Protein AF-A0AAN8A0P9-F1 (afdb_monomer_lite)

Sequence (157 aa):
MYFDRLSSLLLQPSAWLQGQAPLVSSASDPAARSNRFDWDDVTPSKHFVWQPCFGDFQCARLQVPMDWQGTSTEADKTVEIAVVKVEATVPVTDPKYGGAVVLNPGGPGGSGIGQVLRGGYHVRTILSAGPSDAEHEDAKYFDVIGFDPRGVNNSRP

Secondary structure (DSSP, 8-state):
-----------------------------GGGTTTS--TTSS-EESS---EEETTTEEEEEEEEES-SS--STTTT-EEEEEEEEEPPSS-TTSTTEEEEEEE---TTT--HHHHHHHHHHHHHHHHS--TTTTTSTT--EEEEEEEPPTTSTT-B-

Structure (mmCIF, N/CA/C/O backbone):
data_AF-A0AAN8A0P9-F1
#
_entry.id   AF-A0AAN8A0P9-F1
#
loop_
_atom_site.group_PDB
_atom_site.id
_atom_site.type_symbol
_atom_site.label_atom_id
_atom_site.label_alt_id
_atom_site.label_comp_id
_atom_site.label_asym_id
_atom_site.label_entity_id
_atom_site.label_seq_id
_atom_site.pdbx_PDB_ins_code
_atom_site.Cartn_x
_atom_site.Cartn_y
_atom_site.Cartn_z
_atom_site.occupancy
_atom_site.B_iso_or_equiv
_atom_site.auth_seq_id
_atom_site.auth_comp_id
_atom_site.auth_asym_id
_atom_site.auth_atom_id
_atom_site.pdbx_PDB_model_num
ATOM 1 N N . MET A 1 1 ? 23.590 29.503 -64.817 1.00 36.53 1 MET A N 1
ATOM 2 C CA . MET A 1 1 ? 23.404 30.950 -65.039 1.00 36.53 1 MET A CA 1
ATOM 3 C C . MET A 1 1 ? 21.930 31.206 -65.266 1.00 36.53 1 MET A C 1
ATOM 5 O O . MET A 1 1 ? 21.360 30.610 -66.163 1.00 36.53 1 MET A O 1
ATOM 9 N N . TYR A 1 2 ? 21.400 32.112 -64.454 1.00 36.44 2 TYR A N 1
ATOM 10 C CA . TYR A 1 2 ? 20.242 32.963 -64.694 1.00 36.44 2 TYR A CA 1
ATOM 11 C C . TYR A 1 2 ? 18.811 32.386 -64.638 1.00 36.44 2 TYR A C 1
ATOM 13 O O . TYR A 1 2 ? 18.370 31.720 -65.566 1.00 36.44 2 TYR A O 1
ATOM 21 N N . PHE A 1 3 ? 18.042 32.829 -63.630 1.00 40.88 3 PHE A N 1
ATOM 22 C CA . PHE A 1 3 ? 16.710 33.371 -63.904 1.00 40.88 3 PHE A CA 1
ATOM 23 C C . PHE A 1 3 ? 15.600 33.120 -62.877 1.00 40.88 3 PHE A C 1
ATOM 25 O O . PHE A 1 3 ? 14.590 32.542 -63.264 1.00 40.88 3 PHE A O 1
ATOM 32 N N . ASP A 1 4 ? 15.724 33.586 -61.633 1.00 44.22 4 ASP A N 1
ATOM 33 C CA . ASP A 1 4 ? 14.571 33.794 -60.742 1.00 44.22 4 ASP A CA 1
ATOM 34 C C . ASP A 1 4 ? 13.479 34.640 -61.414 1.00 44.22 4 ASP A C 1
ATOM 36 O O . ASP A 1 4 ? 13.780 35.715 -61.939 1.00 44.22 4 ASP A O 1
ATOM 40 N N . ARG A 1 5 ? 12.206 34.226 -61.302 1.00 46.62 5 ARG A N 1
ATOM 41 C CA . ARG A 1 5 ? 11.044 35.134 -61.346 1.00 46.62 5 ARG A CA 1
ATOM 42 C C . ARG A 1 5 ? 9.878 34.633 -60.484 1.00 46.62 5 ARG A C 1
ATOM 44 O O . ARG A 1 5 ? 9.088 33.794 -60.895 1.00 46.62 5 ARG A O 1
ATOM 51 N N . LEU A 1 6 ? 9.815 35.212 -59.285 1.00 51.09 6 LEU A N 1
ATOM 52 C CA . LEU A 1 6 ? 8.655 35.834 -58.627 1.00 51.09 6 LEU A CA 1
ATOM 53 C C . LEU A 1 6 ? 7.255 35.424 -59.121 1.00 51.09 6 LEU A C 1
ATOM 55 O O . LEU A 1 6 ? 6.844 35.812 -60.214 1.00 51.09 6 LEU A O 1
ATOM 59 N N . SER A 1 7 ? 6.477 34.807 -58.226 1.00 46.91 7 SER A N 1
ATOM 60 C CA . SER A 1 7 ? 5.020 34.708 -58.337 1.00 46.91 7 SER A CA 1
ATOM 61 C C . SER A 1 7 ? 4.353 35.149 -57.028 1.00 46.91 7 SER A C 1
ATOM 63 O O . SER A 1 7 ? 4.407 34.466 -56.013 1.00 46.91 7 SER A O 1
ATOM 65 N N . SER A 1 8 ? 3.787 36.352 -57.087 1.00 50.50 8 SER A N 1
ATOM 66 C CA . SER A 1 8 ? 2.416 36.708 -56.698 1.00 50.50 8 SER A CA 1
ATOM 67 C C . SER A 1 8 ? 1.825 36.199 -55.371 1.00 50.50 8 SER A C 1
ATOM 69 O O . SER A 1 8 ? 1.456 35.039 -55.225 1.00 50.50 8 SER A O 1
ATOM 71 N N . LEU A 1 9 ? 1.599 37.172 -54.479 1.00 52.75 9 LEU A N 1
ATOM 72 C CA . LEU A 1 9 ? 0.555 37.255 -53.448 1.00 52.75 9 LEU A CA 1
ATOM 73 C C . LEU A 1 9 ? -0.727 36.459 -53.743 1.00 52.75 9 LEU A C 1
ATOM 75 O O . LEU A 1 9 ? -1.334 36.709 -54.780 1.00 52.75 9 LEU A O 1
ATOM 79 N N . LEU A 1 10 ? -1.241 35.712 -52.756 1.00 54.00 10 LEU A N 1
ATOM 80 C CA . LEU A 1 10 ? -2.684 35.585 -52.503 1.00 54.00 10 LEU A CA 1
ATOM 81 C C . LEU A 1 10 ? -2.960 35.384 -51.002 1.00 54.00 10 LEU A C 1
ATOM 83 O O . LEU A 1 10 ? -2.501 34.425 -50.387 1.00 54.00 10 LEU A O 1
ATOM 87 N N . LEU A 1 11 ? -3.739 36.309 -50.431 1.00 53.38 11 LEU A N 1
ATOM 88 C CA . LEU A 1 11 ? -4.459 36.126 -49.174 1.00 53.38 11 LEU A CA 1
ATOM 89 C C . LEU A 1 11 ? -5.446 34.965 -49.319 1.00 53.38 11 LEU A C 1
ATOM 91 O O . LEU A 1 11 ? -6.194 34.937 -50.296 1.00 53.38 11 LEU A O 1
ATOM 95 N N . GLN A 1 12 ? -5.529 34.084 -48.321 1.00 55.78 12 GLN A N 1
ATOM 96 C CA . GLN A 1 12 ? -6.651 33.157 -48.178 1.00 55.78 12 GLN A CA 1
ATOM 97 C C . GLN A 1 12 ? -7.054 32.959 -46.707 1.00 55.78 12 GLN A C 1
ATOM 99 O O . GLN A 1 12 ? -6.247 33.196 -45.809 1.00 55.78 12 GLN A O 1
ATOM 104 N N . PRO A 1 13 ? -8.339 32.642 -46.461 1.00 44.25 13 PRO A N 1
ATOM 105 C CA . PRO A 1 13 ? -9.119 33.224 -45.377 1.00 44.25 13 PRO A CA 1
ATOM 106 C C . PRO A 1 13 ? -9.239 32.319 -44.149 1.00 44.25 13 PRO A C 1
ATOM 108 O O . PRO A 1 13 ? -9.204 31.093 -44.230 1.00 44.25 13 PRO A O 1
ATOM 111 N N . SER A 1 14 ? -9.486 32.960 -43.010 1.00 57.47 14 SER A N 1
ATOM 112 C CA . SER A 1 14 ? -9.888 32.356 -41.742 1.00 57.47 14 SER A CA 1
ATOM 113 C C . SER A 1 14 ? -11.297 31.760 -41.854 1.00 57.47 14 SER A C 1
ATOM 115 O O . SER A 1 14 ? -12.282 32.448 -41.596 1.00 57.47 14 SER A O 1
ATOM 117 N N . ALA A 1 15 ? -11.427 30.496 -42.256 1.00 57.59 15 ALA A N 1
ATOM 118 C CA . ALA A 1 15 ? -12.718 29.809 -42.231 1.00 57.59 15 ALA A CA 1
ATOM 119 C C . ALA A 1 15 ? -12.570 28.283 -42.182 1.00 57.59 15 ALA A C 1
ATOM 121 O O . ALA A 1 15 ? -12.698 27.626 -43.204 1.00 57.59 15 ALA A O 1
ATOM 122 N N . TRP A 1 16 ? -12.370 27.729 -40.982 1.00 47.38 16 TRP A N 1
ATOM 123 C CA . TRP A 1 16 ? -12.768 26.351 -40.655 1.00 47.38 16 TRP A CA 1
ATOM 124 C C . TRP A 1 16 ? -13.248 26.288 -39.195 1.00 47.38 16 TRP A C 1
ATOM 126 O O . TRP A 1 16 ? -12.647 25.652 -38.337 1.00 47.38 16 TRP A O 1
ATOM 136 N N . LEU A 1 17 ? -14.343 26.995 -38.904 1.00 53.34 17 LEU A N 1
ATOM 137 C CA . LEU A 1 17 ? -15.274 26.605 -37.843 1.00 53.34 17 LEU A CA 1
ATOM 138 C C . LEU A 1 17 ? -16.402 25.833 -38.532 1.00 53.34 17 LEU A C 1
ATOM 140 O O . LEU A 1 17 ? -17.307 26.463 -39.065 1.00 53.34 17 LEU A O 1
ATOM 144 N N . GLN A 1 18 ? -16.344 24.502 -38.558 1.00 56.50 18 GLN A N 1
ATOM 145 C CA . GLN A 1 18 ? -17.517 23.640 -38.762 1.00 56.50 18 GLN A CA 1
ATOM 146 C C . GLN A 1 18 ? -17.114 22.176 -38.568 1.00 56.50 18 GLN A C 1
ATOM 148 O O . GLN A 1 18 ? -16.315 21.644 -39.331 1.00 56.50 18 GLN A O 1
ATOM 153 N N . GLY A 1 19 ? -17.679 21.535 -37.539 1.00 51.09 19 GLY A N 1
ATOM 154 C CA . GLY A 1 19 ? -17.582 20.084 -37.363 1.00 51.09 19 GLY A CA 1
ATOM 155 C C . GLY A 1 19 ? -17.333 19.574 -35.943 1.00 51.09 19 GLY A C 1
ATOM 156 O O . GLY A 1 19 ? -16.668 18.557 -35.797 1.00 51.09 19 GLY A O 1
ATOM 157 N N . GLN A 1 20 ? -17.837 20.225 -34.889 1.00 56.56 20 GLN A N 1
ATOM 158 C CA . GLN A 1 20 ? -17.943 19.548 -33.590 1.00 56.56 20 GLN A CA 1
ATOM 159 C C . GLN A 1 20 ? -19.248 18.749 -33.564 1.00 56.56 20 GLN A C 1
ATOM 161 O O . GLN A 1 20 ? -20.326 19.306 -33.364 1.00 56.56 20 GLN A O 1
ATOM 166 N N . ALA A 1 21 ? -19.151 17.442 -33.807 1.00 61.16 21 ALA A N 1
ATOM 167 C CA . ALA A 1 21 ? -20.213 16.517 -33.438 1.00 61.16 21 ALA A CA 1
ATOM 168 C C . ALA A 1 21 ? -20.360 16.534 -31.904 1.00 61.16 21 ALA A C 1
ATOM 170 O O . ALA A 1 21 ? -19.340 16.550 -31.206 1.00 61.16 21 ALA A O 1
ATOM 171 N N . PRO A 1 22 ? -21.585 16.540 -31.353 1.00 48.47 22 PRO A N 1
ATOM 172 C CA . PRO A 1 22 ? -21.755 16.463 -29.913 1.00 48.47 22 PRO A CA 1
ATOM 173 C C . PRO A 1 22 ? -21.209 15.116 -29.433 1.00 48.47 22 PRO A C 1
ATOM 175 O O . PRO A 1 22 ? -21.631 14.059 -29.904 1.00 48.47 22 PRO A O 1
ATOM 178 N N . LEU A 1 23 ? -20.255 15.156 -28.502 1.00 56.56 23 LEU A N 1
ATOM 179 C CA . LEU A 1 23 ? -19.800 13.973 -27.784 1.00 56.56 23 LEU A CA 1
ATOM 180 C C . LEU A 1 23 ? -20.969 13.475 -26.931 1.00 56.56 23 LEU A C 1
ATOM 182 O O . LEU A 1 23 ? -21.240 13.997 -25.850 1.00 56.56 23 LEU A O 1
ATOM 186 N N . VAL A 1 24 ? -21.696 12.484 -27.442 1.00 53.06 24 VAL A N 1
ATOM 187 C CA . VAL A 1 24 ? -22.673 11.734 -26.656 1.00 53.06 24 VAL A CA 1
ATOM 188 C C . VAL A 1 24 ? -21.884 10.971 -25.597 1.00 53.06 24 VAL A C 1
ATOM 190 O O . VAL A 1 24 ? -21.169 10.019 -25.898 1.00 53.06 24 VAL A O 1
ATOM 193 N N . SER A 1 25 ? -21.975 11.434 -24.351 1.00 57.91 25 SER A N 1
ATOM 194 C CA . SER A 1 25 ? -21.421 10.748 -23.187 1.00 57.91 25 SER A CA 1
ATOM 195 C C . SER A 1 25 ? -22.142 9.411 -23.017 1.00 57.91 25 SER A C 1
ATOM 197 O O . SER A 1 25 ? -23.288 9.359 -22.567 1.00 57.91 25 SER A O 1
ATOM 199 N N . SER A 1 26 ? -21.487 8.317 -23.406 1.00 58.75 26 SER A N 1
ATOM 200 C CA . SER A 1 26 ? -21.956 6.950 -23.176 1.00 58.75 26 SER A CA 1
ATOM 201 C C . SER A 1 26 ? -21.770 6.575 -21.699 1.00 58.75 26 SER A C 1
ATOM 203 O O . SER A 1 26 ? -20.907 5.777 -21.339 1.00 58.75 26 SER A O 1
ATOM 205 N N . ALA A 1 27 ? -22.560 7.181 -20.814 1.00 58.66 27 ALA A N 1
ATOM 206 C CA . ALA A 1 27 ? -22.495 6.950 -19.368 1.00 58.66 27 ALA A CA 1
ATOM 207 C C . ALA A 1 27 ? -23.320 5.732 -18.892 1.00 58.66 27 ALA A C 1
ATOM 209 O O . ALA A 1 27 ? -23.611 5.594 -17.703 1.00 58.66 27 ALA A O 1
ATOM 210 N N . SER A 1 28 ? -23.726 4.838 -19.794 1.00 60.25 28 SER A N 1
ATOM 211 C CA . SER A 1 28 ? -24.693 3.785 -19.474 1.00 60.25 28 SER A CA 1
ATOM 212 C C . SER A 1 28 ? -24.452 2.482 -20.235 1.00 60.25 28 SER A C 1
ATOM 214 O O . SER A 1 28 ? -25.390 1.931 -20.802 1.00 60.25 28 SER A O 1
ATOM 216 N N . ASP A 1 29 ? -23.216 1.983 -20.250 1.00 59.12 29 ASP A N 1
ATOM 217 C CA . ASP A 1 29 ? -22.975 0.581 -20.599 1.00 59.12 29 ASP A CA 1
ATOM 218 C C . ASP A 1 29 ? -22.910 -0.262 -19.305 1.00 59.12 29 ASP A C 1
ATOM 220 O O . ASP A 1 29 ? -21.981 -0.081 -18.506 1.00 59.12 29 ASP A O 1
ATOM 224 N N . PRO A 1 30 ? -23.896 -1.138 -19.027 1.00 55.28 30 PRO A N 1
ATOM 225 C CA . PRO A 1 30 ? -23.906 -1.983 -17.832 1.00 55.28 30 PRO A CA 1
ATOM 226 C C . PRO A 1 30 ? -22.717 -2.952 -17.789 1.00 55.28 30 PRO A C 1
ATOM 228 O O . PRO A 1 30 ? -22.214 -3.242 -16.704 1.00 55.28 30 PRO A O 1
ATOM 231 N N . ALA A 1 31 ? -22.218 -3.391 -18.951 1.00 51.50 31 ALA A N 1
ATOM 232 C CA . ALA A 1 31 ? -21.065 -4.286 -19.049 1.00 51.50 31 ALA A CA 1
ATOM 233 C C . ALA A 1 31 ? -19.749 -3.593 -18.647 1.00 51.50 31 ALA A C 1
ATOM 235 O O . ALA A 1 31 ? -18.817 -4.231 -18.168 1.00 51.50 31 ALA A O 1
ATOM 236 N N . ALA A 1 32 ? -19.681 -2.262 -18.757 1.00 53.12 32 ALA A N 1
ATOM 237 C CA . ALA A 1 32 ? -18.532 -1.480 -18.302 1.00 53.12 32 ALA A CA 1
ATOM 238 C C . ALA A 1 32 ? -18.527 -1.213 -16.781 1.00 53.12 32 ALA A C 1
ATOM 240 O O . ALA A 1 32 ? -17.544 -0.676 -16.260 1.00 53.12 32 ALA A O 1
ATOM 241 N N . ARG A 1 33 ? -19.611 -1.538 -16.055 1.00 51.28 33 ARG A N 1
ATOM 242 C CA . ARG A 1 33 ? -19.638 -1.485 -14.579 1.00 51.28 33 ARG A CA 1
ATOM 243 C C . ARG A 1 33 ? -19.125 -2.770 -13.941 1.00 51.28 33 ARG A C 1
ATOM 245 O O . ARG A 1 33 ? -18.503 -2.678 -12.894 1.00 51.28 33 ARG A O 1
ATOM 252 N N . SER A 1 34 ? -19.305 -3.930 -14.575 1.00 54.84 34 SER A N 1
ATOM 253 C CA . SER A 1 34 ? -18.897 -5.225 -14.002 1.00 54.84 34 SER A CA 1
ATOM 254 C C . SER A 1 34 ? -17.383 -5.467 -13.982 1.00 54.84 34 SER A C 1
ATOM 256 O O . SER A 1 34 ? -16.946 -6.475 -13.448 1.00 54.84 34 SER A O 1
ATOM 258 N N . ASN A 1 35 ? -16.585 -4.565 -14.564 1.00 62.31 35 ASN A N 1
ATOM 259 C CA . ASN A 1 35 ? -15.120 -4.653 -14.613 1.00 62.31 35 ASN A CA 1
ATOM 260 C C . ASN A 1 35 ? -14.413 -3.581 -13.768 1.00 62.31 35 ASN A C 1
ATOM 262 O O . ASN A 1 35 ? -13.201 -3.394 -13.884 1.00 62.31 35 ASN A O 1
ATOM 266 N N . ARG A 1 36 ? -15.155 -2.823 -12.953 1.00 80.12 36 ARG A N 1
ATOM 267 C CA . ARG A 1 36 ? -14.565 -1.830 -12.051 1.00 80.12 36 ARG A CA 1
ATOM 268 C C . ARG A 1 36 ? -14.412 -2.465 -10.683 1.00 80.12 36 ARG A C 1
ATOM 270 O O . ARG A 1 36 ? -15.387 -2.939 -10.119 1.00 80.12 36 ARG A O 1
ATOM 277 N N . PHE A 1 37 ? -13.184 -2.471 -10.186 1.00 92.06 37 PHE A N 1
ATOM 278 C CA . PHE A 1 37 ? -12.884 -2.897 -8.828 1.00 92.06 37 PHE A CA 1
A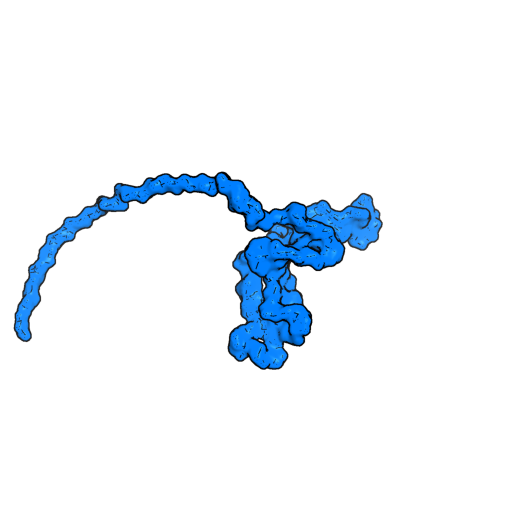TOM 279 C C . PHE A 1 37 ? -13.666 -2.047 -7.817 1.00 92.06 37 PHE A C 1
ATO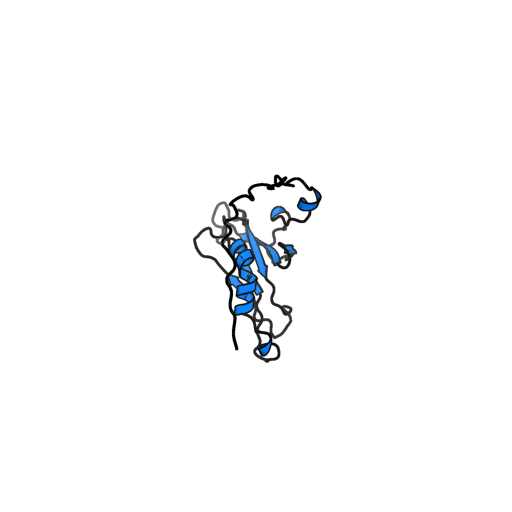M 281 O O . PHE A 1 37 ? -13.649 -0.815 -7.918 1.00 92.06 37 PHE A O 1
ATOM 288 N N . ASP A 1 38 ? -14.293 -2.710 -6.846 1.00 94.19 38 ASP A N 1
ATOM 289 C CA . ASP A 1 38 ? -14.961 -2.086 -5.709 1.00 94.19 38 ASP A CA 1
ATOM 290 C C . ASP A 1 38 ? -14.280 -2.506 -4.396 1.00 94.19 38 ASP A C 1
ATOM 292 O O . ASP A 1 38 ? -13.944 -3.670 -4.172 1.00 94.19 38 ASP A O 1
ATOM 296 N N . TRP A 1 39 ? -14.064 -1.534 -3.514 1.00 95.06 39 TRP A N 1
ATOM 297 C CA . TRP A 1 39 ? -13.485 -1.753 -2.193 1.00 95.06 39 TRP A CA 1
ATOM 298 C C . TRP A 1 39 ? -14.429 -2.480 -1.233 1.00 95.06 39 TRP A C 1
ATOM 300 O O . TRP A 1 39 ? -13.939 -3.008 -0.229 1.00 95.06 39 TRP A O 1
ATOM 310 N N . ASP A 1 40 ? -15.734 -2.482 -1.518 1.00 93.44 40 ASP A N 1
ATOM 311 C CA . ASP A 1 40 ? -16.753 -3.257 -0.802 1.00 93.44 40 ASP A CA 1
ATOM 312 C C . ASP A 1 40 ? -16.616 -4.771 -1.017 1.00 93.44 40 ASP A C 1
ATOM 314 O O . ASP A 1 40 ? -16.928 -5.549 -0.117 1.00 93.44 40 ASP A O 1
ATOM 318 N N . ASP A 1 41 ? -16.065 -5.191 -2.158 1.00 93.88 41 ASP A N 1
ATOM 319 C CA . ASP A 1 41 ? -15.881 -6.608 -2.492 1.00 93.88 41 ASP A CA 1
ATOM 320 C C . ASP A 1 41 ? -14.606 -7.206 -1.865 1.00 93.88 41 ASP A C 1
ATOM 322 O O . ASP A 1 41 ? -14.367 -8.415 -1.914 1.00 93.88 41 ASP A O 1
ATOM 326 N N . VAL A 1 42 ? -13.748 -6.373 -1.266 1.00 96.44 42 VAL A N 1
ATOM 327 C CA . VAL A 1 42 ? -12.494 -6.814 -0.643 1.00 96.44 42 VAL A CA 1
ATOM 328 C C . VAL A 1 42 ? -12.774 -7.263 0.787 1.00 96.44 42 VAL A C 1
ATOM 330 O O . VAL A 1 42 ? -12.973 -6.437 1.677 1.00 96.44 42 VAL A O 1
ATOM 333 N N . THR A 1 43 ? -12.721 -8.574 1.030 1.00 96.81 43 THR A N 1
ATOM 334 C CA . THR A 1 43 ? -12.943 -9.135 2.371 1.00 96.81 43 THR A CA 1
ATOM 335 C C . THR A 1 43 ? -11.846 -8.680 3.354 1.00 96.81 43 THR A C 1
ATOM 337 O O . THR A 1 43 ? -10.667 -8.959 3.112 1.00 96.81 43 THR A O 1
ATOM 340 N N . PRO A 1 44 ? -12.195 -8.014 4.474 1.00 97.50 44 PRO A N 1
ATOM 341 C CA . PRO A 1 44 ? -11.237 -7.658 5.517 1.00 97.50 44 PRO A CA 1
ATOM 342 C C . PRO A 1 44 ? -10.667 -8.898 6.215 1.00 97.50 44 PRO A C 1
ATOM 344 O O . PRO A 1 44 ? -11.391 -9.846 6.516 1.00 97.50 44 PRO A O 1
ATOM 347 N N . SER A 1 45 ? -9.372 -8.882 6.531 1.00 98.06 45 SER A N 1
ATOM 348 C CA . SER A 1 45 ? -8.713 -9.978 7.250 1.00 98.06 45 SER A CA 1
ATOM 349 C C . SER A 1 45 ? -7.560 -9.482 8.119 1.00 98.06 45 SER A C 1
ATOM 351 O O . SER A 1 45 ? -6.957 -8.447 7.849 1.00 98.06 45 SER A O 1
ATOM 353 N N . LYS A 1 46 ? -7.210 -10.247 9.160 1.00 97.31 46 LYS A N 1
ATOM 354 C CA . LYS A 1 46 ? -6.029 -9.995 10.012 1.00 97.31 46 LYS A CA 1
ATOM 355 C C . LYS A 1 46 ? -4.701 -10.239 9.284 1.00 97.31 46 LYS A C 1
ATOM 357 O O . LYS A 1 46 ? -3.644 -9.863 9.782 1.00 97.31 46 LYS A O 1
ATOM 362 N N . HIS A 1 47 ? -4.757 -10.875 8.117 1.00 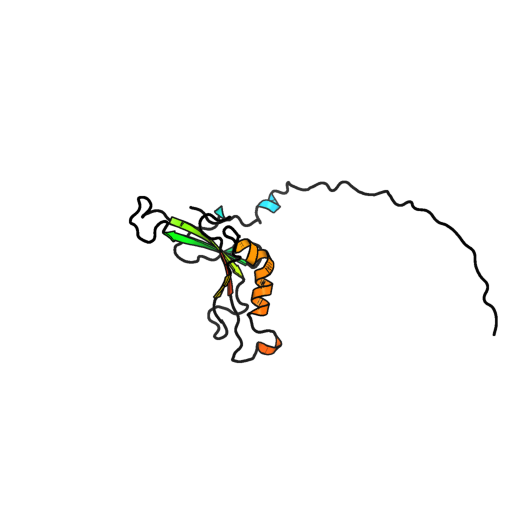97.12 47 HIS A N 1
ATOM 363 C CA . HIS A 1 47 ? -3.622 -11.117 7.235 1.00 97.12 47 HIS A CA 1
ATOM 364 C C . HIS A 1 47 ? -3.943 -10.597 5.837 1.00 97.12 47 HIS A C 1
ATOM 366 O O . HIS A 1 47 ? -5.107 -10.518 5.449 1.00 97.12 47 HIS A O 1
ATOM 372 N N . PHE A 1 48 ? -2.914 -10.272 5.058 1.00 96.69 48 PHE A N 1
ATOM 373 C CA . PHE A 1 48 ? -3.120 -9.843 3.681 1.00 96.69 48 PHE A CA 1
ATOM 374 C C . PHE A 1 48 ? -3.675 -10.984 2.827 1.00 96.69 48 PHE A C 1
ATOM 376 O O . PHE A 1 48 ? -3.006 -11.993 2.609 1.00 96.69 48 PHE A O 1
ATOM 383 N N . VAL A 1 49 ? -4.890 -10.787 2.321 1.00 97.81 49 VAL A N 1
ATOM 384 C CA . VAL A 1 49 ? -5.484 -11.585 1.248 1.00 97.81 49 VAL A CA 1
ATOM 385 C C . VAL A 1 49 ? -5.489 -10.694 0.015 1.00 97.81 49 VAL A C 1
ATOM 387 O O . VAL A 1 49 ? -6.320 -9.797 -0.107 1.00 97.81 49 VAL A O 1
ATOM 390 N N . TRP A 1 50 ? -4.479 -10.874 -0.834 1.00 96.94 50 TRP A N 1
ATOM 391 C CA . TRP A 1 50 ? -4.299 -10.065 -2.035 1.00 96.94 50 TRP A CA 1
ATOM 392 C C . TRP A 1 50 ? -5.255 -10.511 -3.134 1.00 96.94 50 TRP A C 1
ATOM 394 O O . TRP A 1 50 ? -5.423 -11.708 -3.367 1.00 96.94 50 TRP A O 1
ATOM 404 N N . GLN A 1 51 ? -5.841 -9.539 -3.824 1.00 96.88 51 GLN A N 1
ATOM 405 C CA . GLN A 1 51 ? -6.597 -9.770 -5.044 1.00 96.88 51 GLN A CA 1
ATOM 406 C C . GLN A 1 51 ? -6.261 -8.726 -6.112 1.00 96.88 51 GLN A C 1
ATOM 408 O O . GLN A 1 51 ? -5.916 -7.590 -5.762 1.00 96.88 51 GLN A O 1
ATOM 413 N N . PRO A 1 52 ? -6.390 -9.069 -7.405 1.00 96.81 52 PRO A N 1
ATOM 414 C CA . PRO A 1 52 ? -6.195 -8.115 -8.486 1.00 96.81 52 PRO A CA 1
ATOM 415 C C . PRO A 1 52 ? -7.118 -6.902 -8.355 1.00 96.81 52 PRO A C 1
ATOM 417 O O . PRO A 1 52 ? -8.302 -7.026 -8.037 1.00 96.81 52 PRO A O 1
ATOM 420 N N . CYS A 1 53 ? -6.576 -5.721 -8.626 1.00 97.00 53 CYS A N 1
ATOM 421 C CA . CYS A 1 53 ? -7.320 -4.472 -8.644 1.00 97.00 53 CYS A CA 1
ATOM 422 C C . CYS A 1 53 ? -6.683 -3.486 -9.624 1.00 97.00 53 CYS A C 1
ATOM 424 O O . CYS A 1 53 ? -5.484 -3.532 -9.878 1.00 97.00 53 CYS A O 1
ATOM 426 N N . PHE A 1 54 ? -7.485 -2.567 -10.166 1.00 94.88 54 PHE A N 1
ATOM 427 C CA . PHE A 1 54 ? -7.003 -1.444 -10.986 1.00 94.88 54 PHE A CA 1
ATOM 428 C C . PHE A 1 54 ? -6.009 -1.830 -12.109 1.00 94.88 54 PHE A C 1
ATOM 430 O O . PHE A 1 54 ? -5.097 -1.066 -12.418 1.00 94.88 54 PHE A O 1
ATOM 437 N N . GLY A 1 55 ? -6.187 -3.004 -12.727 1.00 91.62 55 GLY A N 1
ATOM 438 C CA . GLY A 1 55 ? -5.230 -3.581 -13.674 1.00 91.62 55 GLY A CA 1
ATOM 439 C C . GLY A 1 55 ? -4.245 -4.510 -12.965 1.00 91.62 55 GLY A C 1
ATOM 440 O O . GLY A 1 55 ? -4.663 -5.494 -12.361 1.00 91.62 55 GLY A O 1
ATOM 441 N N . ASP A 1 56 ? -2.956 -4.180 -13.029 1.00 92.25 56 ASP A N 1
ATOM 442 C CA . ASP A 1 56 ? -1.856 -5.030 -12.549 1.00 92.25 56 ASP A CA 1
ATOM 443 C C . ASP A 1 56 ? -1.440 -4.727 -11.092 1.00 92.25 56 ASP A C 1
ATOM 445 O O . ASP A 1 56 ? -0.331 -5.063 -10.666 1.00 92.25 56 ASP A O 1
ATOM 449 N N . PHE A 1 57 ? -2.304 -4.062 -10.319 1.00 98.00 57 PHE A N 1
ATOM 450 C CA . PHE A 1 57 ? -2.092 -3.862 -8.887 1.00 98.00 57 PHE A CA 1
ATOM 451 C C . PHE A 1 57 ? -2.712 -5.012 -8.093 1.00 98.00 57 PHE A C 1
ATOM 453 O O . PHE A 1 57 ? -3.629 -5.700 -8.542 1.00 98.00 57 PHE A O 1
ATOM 460 N N . GLN A 1 58 ? -2.229 -5.188 -6.869 1.00 98.31 58 GLN A N 1
ATOM 461 C CA . GLN A 1 58 ? -2.842 -6.058 -5.875 1.00 98.31 58 GLN A CA 1
ATOM 462 C C . GLN A 1 58 ? -3.422 -5.206 -4.751 1.00 98.31 58 GLN A C 1
ATOM 464 O O . GLN A 1 58 ? -2.754 -4.310 -4.239 1.00 98.31 58 GLN A O 1
ATOM 469 N N . CYS A 1 59 ? -4.650 -5.495 -4.344 1.00 98.50 59 CYS A N 1
ATOM 470 C CA . CYS A 1 59 ? -5.319 -4.818 -3.244 1.00 98.50 59 CYS A CA 1
ATOM 471 C C . CYS A 1 59 ? -5.663 -5.806 -2.138 1.00 98.50 59 CYS A C 1
ATOM 473 O O . CYS A 1 59 ? -5.915 -6.982 -2.390 1.00 98.50 59 CYS A O 1
ATOM 475 N N . ALA A 1 60 ? -5.683 -5.310 -0.909 1.00 98.44 60 ALA A N 1
ATOM 476 C CA . ALA A 1 60 ? -6.107 -6.054 0.264 1.00 98.44 60 ALA A CA 1
ATOM 477 C C . ALA A 1 60 ? -6.733 -5.106 1.288 1.00 98.44 60 ALA A C 1
ATOM 479 O O . ALA A 1 60 ? -6.523 -3.889 1.252 1.00 98.44 60 ALA A O 1
ATOM 480 N N . ARG A 1 61 ? -7.479 -5.680 2.232 1.00 98.25 61 ARG A N 1
ATOM 481 C CA . ARG A 1 61 ? -8.080 -4.955 3.349 1.00 98.25 61 ARG A CA 1
ATOM 482 C C . ARG A 1 61 ? -7.618 -5.576 4.665 1.00 98.25 61 ARG A C 1
ATOM 484 O O . ARG A 1 61 ? -7.984 -6.701 4.997 1.00 98.25 61 ARG A O 1
ATOM 491 N N . LEU A 1 62 ? -6.774 -4.848 5.393 1.00 98.31 62 LEU A N 1
ATOM 492 C CA . LEU A 1 62 ? -6.174 -5.302 6.644 1.00 98.31 62 LEU A CA 1
ATOM 493 C C . LEU A 1 62 ? -7.024 -4.858 7.835 1.00 98.31 62 LEU A C 1
ATOM 495 O O . LEU A 1 62 ? -7.203 -3.666 8.070 1.00 98.31 62 LEU A O 1
ATOM 499 N N . GLN A 1 63 ? -7.508 -5.814 8.615 1.00 98.06 63 GLN A N 1
ATOM 500 C CA . GLN A 1 63 ? -8.234 -5.560 9.851 1.00 98.06 63 GLN A CA 1
ATOM 501 C C . GLN A 1 63 ? -7.250 -5.345 11.007 1.00 98.06 63 GLN A C 1
ATOM 503 O O . GLN A 1 63 ? -6.418 -6.208 11.296 1.00 98.06 63 GLN A O 1
ATOM 508 N N . VAL A 1 64 ? -7.367 -4.207 11.692 1.00 97.56 64 VAL A N 1
ATOM 509 C CA . VAL A 1 64 ? -6.555 -3.850 12.866 1.00 97.56 64 VAL A CA 1
ATOM 510 C C . VAL A 1 64 ? -7.448 -3.423 14.036 1.00 97.56 64 VAL A C 1
ATOM 512 O O . VAL A 1 64 ? -8.564 -2.964 13.803 1.00 97.56 64 VAL A O 1
ATOM 515 N N . PRO A 1 65 ? -6.993 -3.521 15.296 1.00 96.62 65 PRO A N 1
ATOM 516 C CA . PRO A 1 65 ? -7.743 -3.011 16.440 1.00 96.62 65 PRO A CA 1
ATOM 517 C C . PRO A 1 65 ? -8.053 -1.511 16.332 1.00 96.62 65 PRO A C 1
ATOM 519 O O . PRO A 1 65 ? -7.213 -0.695 15.922 1.00 96.62 65 PRO A O 1
ATOM 522 N N . MET A 1 66 ? -9.267 -1.138 16.742 1.00 95.81 66 MET A N 1
ATOM 523 C CA . MET A 1 66 ? -9.640 0.259 16.964 1.00 95.81 66 MET A CA 1
ATOM 524 C C . MET A 1 66 ? -8.802 0.842 18.103 1.00 95.81 66 MET A C 1
ATOM 526 O O . MET A 1 66 ? -8.180 1.894 17.925 1.00 95.81 66 MET A O 1
ATOM 530 N N . ASP A 1 67 ? -8.728 0.103 19.211 1.00 95.00 67 ASP A N 1
ATOM 531 C CA . ASP A 1 67 ? -7.959 0.411 20.409 1.00 95.00 67 ASP A CA 1
ATOM 532 C C . ASP A 1 67 ? -6.944 -0.705 20.688 1.00 95.00 67 ASP A C 1
ATOM 534 O O . ASP A 1 67 ? -7.297 -1.828 21.034 1.00 95.00 67 ASP A O 1
ATOM 538 N N . TRP A 1 68 ? -5.661 -0.382 20.546 1.00 94.06 68 TRP A N 1
ATOM 539 C CA . TRP A 1 68 ? -4.572 -1.328 20.791 1.00 94.06 68 TRP A CA 1
ATOM 540 C C . TRP A 1 68 ? -4.332 -1.623 22.274 1.00 94.06 68 TRP A C 1
ATOM 542 O O . TRP A 1 68 ? -3.744 -2.655 22.587 1.00 94.06 68 TRP A O 1
ATOM 552 N N . GLN A 1 69 ? -4.740 -0.728 23.181 1.00 95.12 69 GLN A N 1
ATOM 553 C CA . GLN A 1 69 ? -4.614 -0.945 24.625 1.00 95.12 69 GLN A CA 1
ATOM 554 C C . GLN A 1 69 ? -5.809 -1.723 25.188 1.00 95.12 69 GLN A C 1
ATOM 556 O O . GLN A 1 69 ? -5.693 -2.317 26.257 1.00 95.12 69 GLN A O 1
ATOM 561 N N . GLY A 1 70 ? -6.939 -1.720 24.476 1.00 91.69 70 GLY A N 1
ATOM 562 C CA . GLY A 1 70 ? -8.157 -2.429 24.865 1.00 91.69 70 GLY A CA 1
ATOM 563 C C . GLY A 1 70 ? -8.789 -1.899 26.154 1.00 91.69 70 GLY A C 1
ATOM 564 O O . GLY A 1 70 ? -9.421 -2.659 26.882 1.00 91.69 70 GLY A O 1
ATOM 565 N N . THR A 1 71 ? -8.581 -0.622 26.479 1.00 93.88 71 THR A N 1
ATOM 566 C CA . THR A 1 71 ? -9.063 -0.017 27.733 1.00 93.88 71 THR A CA 1
ATOM 567 C C . THR A 1 71 ? -10.283 0.875 27.538 1.00 93.88 71 THR A C 1
ATOM 569 O O . THR A 1 71 ? -10.953 1.225 28.511 1.00 93.88 71 THR A O 1
ATOM 572 N N . SER A 1 72 ? -10.589 1.245 26.295 1.00 93.81 72 SER A N 1
ATOM 573 C CA . SER A 1 72 ? -11.774 2.026 25.949 1.00 93.81 72 SER A CA 1
ATOM 574 C C . SER A 1 72 ? -13.026 1.155 25.791 1.00 93.81 72 SER A C 1
ATOM 576 O O . SER A 1 72 ? -12.965 -0.070 25.711 1.00 93.81 72 SER A O 1
ATOM 578 N N . THR A 1 73 ? -14.187 1.803 25.659 1.00 93.19 73 THR A N 1
ATOM 579 C CA . THR A 1 73 ? -15.455 1.140 25.295 1.00 93.19 73 THR A CA 1
ATOM 580 C C . THR A 1 73 ? -15.441 0.530 23.888 1.00 93.19 73 THR A C 1
ATOM 582 O O . THR A 1 73 ? -16.393 -0.137 23.498 1.00 93.19 73 THR A O 1
ATOM 585 N N . GLU A 1 74 ? -14.379 0.768 23.118 1.00 92.06 74 GLU A N 1
ATOM 586 C CA . GLU A 1 74 ? -14.210 0.353 21.727 1.00 92.06 74 GLU A CA 1
ATOM 587 C C . GLU A 1 74 ? -13.168 -0.775 21.587 1.00 92.06 74 GLU A C 1
ATOM 589 O O . GLU A 1 74 ? -12.712 -1.049 20.479 1.00 92.06 74 GLU A O 1
ATOM 594 N N . ALA A 1 75 ? -12.784 -1.425 22.696 1.00 91.88 75 ALA A N 1
ATOM 595 C CA . ALA A 1 75 ? -11.733 -2.447 22.751 1.00 91.88 75 ALA A CA 1
ATOM 596 C C . ALA A 1 75 ? -11.932 -3.607 21.758 1.00 91.88 75 ALA A C 1
ATOM 598 O O . ALA A 1 75 ? -10.967 -4.078 21.161 1.00 91.88 75 ALA A O 1
ATOM 599 N N . ASP A 1 76 ? -13.182 -4.023 21.536 1.00 92.94 76 ASP A N 1
ATOM 600 C CA . ASP A 1 76 ? -13.520 -5.123 20.624 1.00 92.94 76 ASP A CA 1
ATOM 601 C C . ASP A 1 76 ? -13.753 -4.668 19.172 1.00 92.94 76 ASP A C 1
ATOM 603 O O . ASP A 1 76 ? -14.018 -5.494 18.295 1.00 92.94 76 ASP A O 1
ATOM 607 N N . LYS A 1 77 ? -13.682 -3.360 18.890 1.00 95.56 77 LYS A N 1
ATOM 608 C CA . LYS A 1 77 ? -13.908 -2.834 17.538 1.00 95.56 77 LYS A CA 1
ATOM 609 C C . LYS A 1 77 ? -12.637 -2.884 16.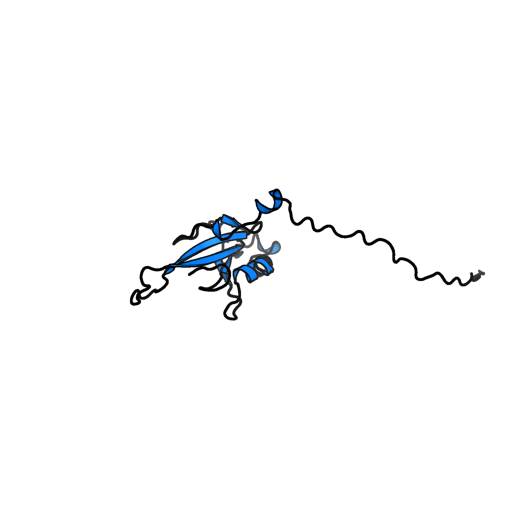700 1.00 95.56 77 LYS A C 1
ATOM 611 O O . LYS A 1 77 ? -11.514 -2.831 17.205 1.00 95.56 77 LYS A O 1
ATOM 616 N N . THR A 1 78 ? -12.816 -2.947 15.386 1.00 96.75 78 THR A N 1
ATOM 617 C CA . THR A 1 78 ? -11.720 -3.034 14.420 1.00 96.75 78 THR A CA 1
ATOM 618 C C . THR A 1 78 ? -11.860 -1.986 13.340 1.00 96.75 78 THR A C 1
ATOM 620 O O . THR A 1 78 ? -12.966 -1.751 12.886 1.00 96.75 78 THR A O 1
ATOM 623 N N . VAL A 1 79 ? -10.732 -1.467 12.873 1.00 97.56 79 VAL A N 1
ATOM 624 C CA . VAL A 1 79 ? -10.629 -0.605 11.696 1.00 97.56 79 VAL A CA 1
ATOM 625 C C . VAL A 1 79 ? -10.146 -1.442 10.518 1.00 97.56 79 VAL A C 1
ATOM 627 O O . VAL A 1 79 ? -9.263 -2.292 10.659 1.00 97.56 79 VAL A O 1
ATOM 630 N N . GLU A 1 80 ? -10.681 -1.165 9.340 1.00 98.12 80 GLU A N 1
ATOM 631 C CA . GLU A 1 80 ? -10.282 -1.790 8.087 1.00 98.12 80 GLU A CA 1
ATOM 632 C C . GLU A 1 80 ? -9.382 -0.844 7.289 1.00 98.12 80 GLU A C 1
ATOM 634 O O . GLU A 1 80 ? -9.810 0.222 6.844 1.00 98.12 80 GLU A O 1
ATOM 639 N N . ILE A 1 81 ? -8.127 -1.237 7.093 1.00 98.50 81 ILE A N 1
ATOM 640 C CA . ILE A 1 81 ? -7.123 -0.469 6.361 1.00 98.50 81 ILE A CA 1
ATOM 641 C C . ILE A 1 81 ? -7.065 -0.956 4.918 1.00 98.50 81 ILE A C 1
ATOM 643 O O . ILE A 1 81 ? -6.719 -2.109 4.655 1.00 98.50 81 ILE A O 1
ATOM 647 N N . ALA A 1 82 ? -7.384 -0.073 3.979 1.00 98.56 82 ALA A N 1
ATOM 648 C CA . ALA A 1 82 ? -7.258 -0.346 2.558 1.00 98.56 82 ALA A CA 1
ATOM 649 C C . ALA A 1 82 ? -5.788 -0.225 2.122 1.00 98.56 82 ALA A C 1
ATOM 651 O O . ALA A 1 82 ? -5.110 0.760 2.435 1.00 98.56 82 ALA A O 1
ATOM 652 N N . VAL A 1 83 ? -5.296 -1.234 1.401 1.00 98.75 83 VAL A N 1
ATOM 653 C CA . VAL A 1 83 ? -3.892 -1.353 0.988 1.00 98.75 83 VAL A CA 1
ATOM 654 C C . VAL A 1 83 ? -3.810 -1.718 -0.488 1.00 98.75 83 VAL A C 1
ATOM 656 O O . VAL A 1 83 ? -4.514 -2.614 -0.946 1.00 98.75 83 VAL A O 1
ATOM 659 N N . VAL A 1 84 ? -2.921 -1.051 -1.220 1.00 98.75 84 VAL A N 1
ATOM 660 C CA . VAL A 1 84 ? -2.583 -1.358 -2.613 1.00 98.75 84 VAL A CA 1
ATOM 661 C C . VAL A 1 84 ? -1.091 -1.653 -2.734 1.00 98.75 84 VAL A C 1
ATOM 663 O O . VAL A 1 84 ? -0.268 -1.083 -2.016 1.00 98.75 84 VAL A O 1
ATOM 666 N N . LYS A 1 85 ? -0.741 -2.530 -3.665 1.00 98.38 85 LYS A N 1
ATOM 667 C CA . LYS A 1 85 ? 0.613 -2.999 -3.910 1.00 98.38 85 LYS A CA 1
ATOM 668 C C . LYS A 1 85 ? 0.889 -3.055 -5.408 1.00 98.38 85 LYS A C 1
ATOM 670 O O . LYS A 1 85 ? 0.100 -3.609 -6.170 1.00 98.38 85 LYS A O 1
ATOM 675 N N . VAL A 1 86 ? 2.036 -2.519 -5.807 1.00 98.50 86 VAL A N 1
ATOM 676 C CA . VAL A 1 86 ? 2.714 -2.902 -7.047 1.00 98.50 86 VAL A CA 1
ATOM 677 C C . VAL A 1 86 ? 3.712 -3.987 -6.680 1.00 98.50 86 VAL A C 1
ATOM 679 O O . VAL A 1 86 ? 4.582 -3.755 -5.843 1.00 98.50 86 VAL A O 1
ATOM 682 N N . GLU A 1 87 ? 3.581 -5.161 -7.282 1.00 98.31 87 GLU A N 1
ATOM 683 C CA . GLU A 1 87 ? 4.471 -6.283 -6.979 1.00 98.31 87 GLU A CA 1
ATOM 684 C C . GLU A 1 87 ? 5.874 -6.058 -7.546 1.00 98.31 87 GLU A C 1
ATOM 686 O O . GLU A 1 87 ? 6.047 -5.390 -8.569 1.00 98.31 87 G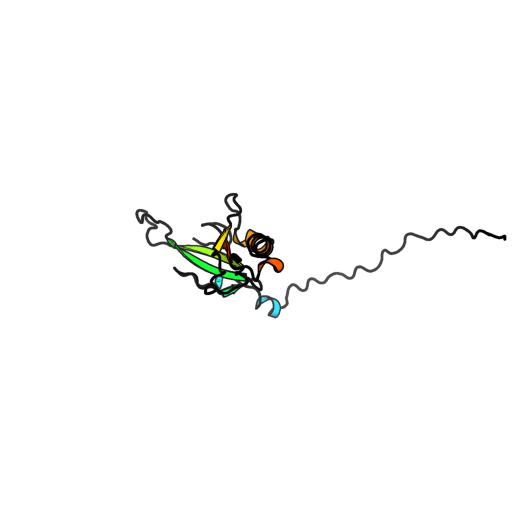LU A O 1
ATOM 691 N N . ALA A 1 88 ? 6.886 -6.631 -6.906 1.00 98.25 88 ALA A N 1
ATOM 692 C CA . ALA A 1 88 ? 8.206 -6.805 -7.477 1.00 98.25 88 ALA A CA 1
ATOM 693 C C . ALA A 1 88 ? 8.109 -7.590 -8.794 1.00 98.25 88 ALA A C 1
ATOM 695 O O . ALA A 1 88 ? 7.174 -8.348 -9.042 1.00 98.25 88 ALA A O 1
ATOM 696 N N . THR A 1 89 ? 9.105 -7.428 -9.660 1.00 96.94 89 THR A N 1
ATOM 697 C CA . THR A 1 89 ? 9.177 -8.167 -10.932 1.00 96.94 89 THR A CA 1
ATOM 698 C C . THR A 1 89 ? 9.722 -9.589 -10.777 1.00 96.94 89 THR A C 1
ATOM 700 O O . THR A 1 89 ? 9.885 -10.289 -11.770 1.00 96.94 89 THR A O 1
ATOM 703 N N . VAL A 1 90 ? 10.010 -10.010 -9.546 1.00 97.44 90 VAL A N 1
ATOM 704 C CA . VAL A 1 90 ? 10.438 -11.363 -9.175 1.00 97.44 90 VAL A CA 1
ATOM 705 C C . VAL A 1 90 ? 9.528 -11.865 -8.049 1.00 97.44 90 VAL A C 1
ATOM 707 O O . VAL A 1 90 ? 9.023 -11.045 -7.276 1.00 97.44 90 VAL A O 1
ATOM 710 N N . PRO A 1 91 ? 9.290 -13.182 -7.929 1.00 97.06 91 PRO A N 1
ATOM 711 C CA . PRO A 1 91 ? 8.464 -13.714 -6.852 1.00 97.06 91 PRO A CA 1
ATOM 712 C C . PRO A 1 91 ? 9.130 -13.507 -5.486 1.00 97.06 91 PRO A C 1
ATOM 714 O O . PRO A 1 91 ? 10.351 -13.473 -5.375 1.00 97.06 91 PRO A O 1
ATOM 717 N N . VAL A 1 92 ? 8.333 -13.470 -4.415 1.00 96.81 92 VAL A N 1
ATOM 718 C CA . VAL A 1 92 ? 8.829 -13.305 -3.030 1.00 96.81 92 VAL A CA 1
ATOM 719 C C . VAL A 1 92 ? 9.775 -14.420 -2.559 1.00 96.81 92 VAL A C 1
ATOM 721 O O . VAL A 1 92 ? 10.457 -14.270 -1.551 1.00 96.81 92 VAL A O 1
ATOM 724 N N . THR A 1 93 ? 9.799 -15.551 -3.266 1.00 97.75 93 THR A N 1
ATOM 725 C CA . THR A 1 93 ? 10.709 -16.680 -3.023 1.00 97.75 93 THR A CA 1
ATOM 726 C C . THR A 1 93 ? 12.066 -16.520 -3.711 1.00 97.75 93 THR A C 1
ATOM 728 O O . THR A 1 93 ? 12.950 -17.346 -3.498 1.00 97.75 93 THR A O 1
ATOM 731 N N . ASP A 1 94 ? 12.225 -15.516 -4.574 1.00 97.56 94 ASP A N 1
ATOM 732 C CA . ASP A 1 94 ? 13.475 -15.240 -5.274 1.00 97.56 94 ASP A CA 1
ATOM 733 C C . ASP A 1 94 ? 14.508 -14.622 -4.307 1.00 97.56 94 ASP A C 1
ATOM 735 O O . ASP A 1 94 ? 14.172 -13.681 -3.585 1.00 97.56 94 ASP A O 1
ATOM 739 N N . PRO A 1 95 ? 15.776 -15.076 -4.291 1.00 97.06 95 PRO A N 1
ATOM 740 C CA . PRO A 1 95 ? 16.838 -14.462 -3.485 1.00 97.06 95 PRO A CA 1
ATOM 741 C C . PRO A 1 95 ? 17.096 -12.972 -3.782 1.00 97.06 95 PRO A C 1
ATOM 743 O O . PRO A 1 95 ? 17.670 -12.257 -2.957 1.00 97.06 95 PRO A O 1
ATOM 746 N N . LYS A 1 96 ? 16.701 -12.490 -4.965 1.00 98.06 96 LYS A N 1
ATOM 747 C CA . LYS A 1 96 ? 16.778 -11.084 -5.382 1.00 98.06 96 LYS A CA 1
ATOM 748 C C . LYS A 1 96 ? 15.557 -10.273 -4.937 1.00 98.06 96 LYS A C 1
ATOM 750 O O . LYS A 1 96 ? 15.525 -9.062 -5.156 1.00 98.06 96 LYS A O 1
ATOM 755 N N . TYR A 1 97 ? 14.560 -10.880 -4.293 1.00 98.44 97 TYR A N 1
ATOM 756 C CA . TYR A 1 97 ? 13.470 -10.129 -3.682 1.00 98.44 97 TYR A CA 1
ATOM 757 C C . TYR A 1 97 ? 13.996 -9.314 -2.490 1.00 98.44 97 TYR A C 1
ATOM 759 O O . TYR A 1 97 ? 14.450 -9.851 -1.482 1.00 98.44 97 TYR A O 1
ATOM 767 N N . GLY A 1 98 ? 13.957 -7.989 -2.624 1.00 98.00 98 GLY A N 1
ATOM 768 C CA . GLY A 1 98 ? 14.472 -7.034 -1.643 1.00 98.00 98 GLY A CA 1
ATOM 769 C C . GLY A 1 98 ? 13.483 -6.681 -0.532 1.00 98.00 98 GLY A C 1
ATOM 770 O O . GLY A 1 98 ? 13.848 -5.977 0.407 1.00 98.00 98 GLY A O 1
ATOM 771 N N . GLY A 1 99 ? 12.243 -7.167 -0.615 1.00 98.25 99 GLY A N 1
ATOM 772 C CA . GLY A 1 99 ? 11.192 -6.877 0.354 1.00 98.25 99 GLY A CA 1
ATOM 773 C C . GLY A 1 99 ? 10.222 -5.789 -0.102 1.00 98.25 99 GLY A C 1
ATOM 774 O O . GLY A 1 99 ? 10.192 -5.384 -1.265 1.00 98.25 99 GLY A O 1
ATOM 775 N N . ALA A 1 100 ? 9.408 -5.323 0.842 1.00 98.12 100 ALA A N 1
ATOM 776 C CA . ALA A 1 100 ? 8.377 -4.324 0.598 1.00 98.12 100 ALA A CA 1
ATOM 777 C C . ALA A 1 100 ? 8.807 -2.932 1.067 1.00 98.12 100 ALA A C 1
ATOM 779 O O . ALA A 1 100 ? 9.281 -2.759 2.191 1.00 98.12 100 ALA A O 1
ATOM 780 N N . VAL A 1 101 ? 8.561 -1.928 0.228 1.00 98.56 101 VAL A N 1
ATOM 781 C CA . VAL A 1 101 ? 8.735 -0.511 0.551 1.00 98.56 101 VAL A CA 1
ATOM 782 C C . VAL A 1 101 ? 7.363 0.139 0.680 1.00 98.56 101 VAL A C 1
ATOM 784 O O . VAL A 1 101 ? 6.581 0.175 -0.270 1.00 98.56 101 VAL A O 1
ATOM 787 N N . VAL A 1 102 ? 7.061 0.647 1.875 1.00 98.25 102 VAL A N 1
ATOM 788 C CA . VAL A 1 102 ? 5.757 1.235 2.205 1.00 98.25 102 VAL A CA 1
ATOM 789 C C . VAL A 1 102 ? 5.824 2.754 2.091 1.00 98.25 102 VAL A C 1
ATOM 791 O O . VAL A 1 102 ? 6.668 3.399 2.712 1.00 98.25 102 VAL A O 1
ATOM 794 N N . LEU A 1 103 ? 4.913 3.328 1.312 1.00 97.19 103 LEU A N 1
ATOM 795 C CA . LEU A 1 103 ? 4.804 4.760 1.074 1.00 97.19 103 LEU A CA 1
ATOM 796 C C . LEU A 1 103 ? 3.663 5.365 1.895 1.00 97.19 103 LEU A C 1
ATOM 798 O O . LEU A 1 103 ? 2.574 4.799 1.996 1.00 97.19 103 LEU A O 1
ATOM 802 N N . ASN A 1 104 ? 3.909 6.560 2.428 1.00 95.56 104 ASN A N 1
ATOM 803 C CA . ASN A 1 104 ? 2.897 7.415 3.033 1.00 95.56 104 ASN A CA 1
ATOM 804 C C . ASN A 1 104 ? 3.034 8.828 2.430 1.00 95.56 104 ASN A C 1
ATOM 806 O O . ASN A 1 104 ? 4.100 9.429 2.584 1.00 95.56 104 ASN A O 1
ATOM 810 N N . PRO A 1 105 ? 1.999 9.373 1.766 1.00 89.06 105 PRO A N 1
ATOM 811 C CA . PRO A 1 105 ? 2.075 10.659 1.061 1.00 89.06 105 PRO A CA 1
ATOM 812 C C . PRO A 1 105 ? 2.259 11.867 1.986 1.00 89.06 105 PRO A C 1
ATOM 814 O O . PRO A 1 105 ? 2.545 12.960 1.501 1.00 89.06 105 PRO A O 1
ATOM 817 N N . GLY A 1 106 ? 2.074 11.697 3.298 1.00 87.06 106 GLY A N 1
ATOM 818 C CA . GLY A 1 106 ? 2.026 12.803 4.251 1.00 87.06 106 GLY A CA 1
ATOM 819 C C . GLY A 1 106 ? 0.646 13.471 4.283 1.00 87.06 106 GLY A C 1
ATOM 820 O O . GLY A 1 106 ? -0.373 12.831 4.016 1.00 87.06 106 GLY A O 1
ATOM 821 N N . GLY A 1 107 ? 0.589 14.752 4.658 1.00 89.44 107 GLY A N 1
ATOM 822 C CA . GLY A 1 107 ? -0.669 15.451 4.940 1.00 89.44 107 GLY A CA 1
ATOM 823 C C . GLY A 1 107 ? -0.796 15.791 6.422 1.00 89.44 107 GLY A C 1
ATOM 824 O O . GLY A 1 107 ? 0.107 16.448 6.939 1.00 89.44 107 GLY A O 1
ATOM 825 N N . PRO A 1 108 ? -1.882 15.421 7.123 1.00 86.88 108 PRO A N 1
ATOM 826 C CA . PRO A 1 108 ? -2.603 14.135 7.086 1.00 86.88 108 PRO A CA 1
ATOM 827 C C . PRO A 1 108 ? -3.821 14.095 6.146 1.00 86.88 108 PRO A C 1
ATOM 829 O O . PRO A 1 108 ? -4.194 15.105 5.562 1.00 86.88 108 PRO A O 1
ATOM 832 N N . GLY A 1 109 ? -4.454 12.923 6.003 1.00 93.75 109 GLY A N 1
ATOM 833 C CA . GLY A 1 109 ? -5.656 12.732 5.171 1.00 93.75 109 GLY A CA 1
ATOM 834 C C . GLY A 1 109 ? -5.382 12.406 3.696 1.00 93.75 109 GLY A C 1
ATOM 835 O O . GLY A 1 109 ? -6.314 12.139 2.937 1.00 93.75 109 GLY A O 1
ATOM 836 N N . GLY A 1 110 ? -4.113 12.390 3.280 1.00 96.44 110 GLY A N 1
ATOM 837 C CA . GLY A 1 110 ? -3.711 11.953 1.945 1.00 96.44 110 GLY A CA 1
ATOM 838 C C . GLY A 1 110 ? -3.914 10.449 1.742 1.00 96.44 110 GLY A C 1
ATOM 839 O O . GLY A 1 110 ? -3.609 9.648 2.622 1.00 96.44 110 GLY A O 1
ATOM 840 N N . SER A 1 111 ? -4.410 10.062 0.564 1.00 97.81 111 SER A N 1
ATOM 841 C CA . SER A 1 111 ? -4.548 8.652 0.179 1.00 97.81 111 SER A CA 1
ATOM 842 C C . SER A 1 111 ? -3.209 8.072 -0.278 1.00 97.81 111 SER A C 1
ATOM 844 O O . SER A 1 111 ? -2.684 8.480 -1.322 1.00 97.81 111 SER A O 1
ATOM 846 N N . GLY A 1 112 ? -2.677 7.097 0.462 1.00 98.12 112 GLY A N 1
ATOM 847 C CA . GLY A 1 112 ? -1.519 6.319 0.019 1.00 98.12 112 GLY A CA 1
ATOM 848 C C . GLY A 1 112 ? -1.867 5.390 -1.139 1.00 98.12 112 GLY A C 1
ATOM 849 O O . GLY A 1 112 ? -1.032 5.189 -2.023 1.00 98.12 112 GLY A O 1
ATOM 850 N N . ILE A 1 113 ? -3.122 4.928 -1.221 1.00 98.19 113 ILE A N 1
ATOM 851 C CA . ILE A 1 113 ? -3.616 4.216 -2.405 1.00 98.19 113 ILE A CA 1
ATOM 852 C C . ILE A 1 113 ? -3.510 5.109 -3.640 1.00 98.19 113 ILE A C 1
ATOM 854 O O . ILE A 1 113 ? -2.887 4.737 -4.631 1.00 98.19 113 ILE A O 1
ATOM 858 N N . GLY A 1 114 ? -4.038 6.331 -3.565 1.00 97.38 114 GLY A N 1
ATOM 859 C CA . GLY A 1 114 ? -3.973 7.293 -4.658 1.00 97.38 114 GLY A CA 1
ATOM 860 C C . GLY A 1 114 ? -2.539 7.647 -5.061 1.00 97.38 114 GLY A C 1
ATOM 861 O O . GLY A 1 114 ? -2.277 7.850 -6.246 1.00 97.38 114 GLY A O 1
ATOM 862 N N . GLN A 1 115 ? -1.599 7.709 -4.111 1.00 97.88 115 GLN A N 1
ATOM 863 C CA . GLN A 1 115 ? -0.182 7.919 -4.424 1.00 97.88 115 GLN A CA 1
ATOM 864 C C . GLN A 1 115 ? 0.396 6.756 -5.239 1.00 97.88 115 GLN A C 1
ATOM 866 O O . GLN A 1 115 ? 1.031 6.992 -6.268 1.00 97.88 115 GLN A O 1
ATOM 871 N N . VAL A 1 116 ? 0.164 5.512 -4.815 1.00 98.38 116 VAL A N 1
ATOM 872 C CA . VAL A 1 116 ? 0.697 4.329 -5.504 1.00 98.38 116 VAL A CA 1
ATOM 873 C C . VAL A 1 116 ? 0.027 4.106 -6.855 1.00 98.38 116 VAL A C 1
ATOM 875 O O . VAL A 1 116 ? 0.722 3.806 -7.820 1.00 98.38 116 VAL A O 1
ATOM 878 N N . LEU A 1 117 ? -1.275 4.361 -6.987 1.00 97.62 117 LEU A N 1
ATOM 879 C CA . LEU A 1 117 ? -1.943 4.295 -8.290 1.00 97.62 117 LEU A CA 1
ATOM 880 C C . LEU A 1 117 ? -1.368 5.305 -9.296 1.00 97.62 117 LEU A C 1
ATOM 882 O O . LEU A 1 117 ? -1.284 5.009 -10.483 1.00 97.62 117 LEU A O 1
ATOM 886 N N . ARG A 1 118 ? -0.938 6.490 -8.837 1.00 97.31 118 ARG A N 1
ATOM 887 C CA . ARG A 1 118 ? -0.352 7.520 -9.714 1.00 97.31 118 ARG A CA 1
ATOM 888 C C . ARG A 1 118 ? 1.129 7.309 -10.025 1.00 97.31 118 ARG A C 1
ATOM 890 O O . ARG A 1 118 ? 1.566 7.697 -11.101 1.00 97.31 118 ARG A O 1
ATOM 897 N N . GLY A 1 119 ? 1.909 6.768 -9.089 1.00 97.62 119 GLY A N 1
ATOM 898 C CA . GLY A 1 119 ? 3.375 6.770 -9.190 1.00 97.62 119 GLY A CA 1
ATOM 899 C C . GLY A 1 119 ? 4.079 5.500 -8.722 1.00 97.62 119 GLY A C 1
ATOM 900 O O . GLY A 1 119 ? 5.304 5.447 -8.763 1.00 97.62 119 GLY A O 1
ATOM 901 N N . GLY A 1 120 ? 3.348 4.471 -8.292 1.00 97.94 120 GLY A N 1
ATOM 902 C CA . GLY A 1 120 ? 3.910 3.251 -7.706 1.00 97.94 120 GLY A CA 1
ATOM 903 C C . GLY A 1 120 ? 4.871 2.520 -8.638 1.00 97.94 120 GLY A C 1
ATOM 904 O O . GLY A 1 120 ? 5.960 2.146 -8.212 1.00 97.94 120 GLY A O 1
ATOM 905 N N . TYR A 1 121 ? 4.531 2.397 -9.925 1.00 98.12 121 TYR A N 1
ATOM 906 C CA . TYR A 1 121 ? 5.435 1.807 -10.920 1.00 98.12 121 TYR A CA 1
ATOM 907 C C . TYR A 1 121 ? 6.722 2.608 -11.092 1.00 98.12 121 TYR A C 1
ATOM 909 O O . TYR A 1 121 ? 7.794 2.016 -11.164 1.00 98.12 121 TYR A O 1
ATOM 917 N N . HIS A 1 122 ? 6.631 3.940 -11.113 1.00 98.19 122 HIS A N 1
ATOM 918 C CA . HIS A 1 122 ? 7.809 4.797 -11.219 1.00 98.19 122 HIS A CA 1
ATOM 919 C C . HIS A 1 122 ? 8.723 4.630 -10.000 1.00 98.19 122 HIS A C 1
ATOM 921 O O . HIS A 1 122 ? 9.931 4.464 -10.150 1.00 98.19 122 HIS A O 1
ATOM 927 N N . VAL A 1 123 ? 8.140 4.579 -8.799 1.00 98.19 123 VAL A N 1
ATOM 928 C CA . VAL A 1 123 ? 8.885 4.291 -7.569 1.00 98.19 123 VAL A CA 1
ATOM 929 C C . VAL A 1 123 ? 9.524 2.899 -7.628 1.00 98.19 123 VAL A C 1
ATOM 931 O O . VAL A 1 123 ? 10.711 2.779 -7.340 1.00 98.19 123 VAL A O 1
ATOM 934 N N . ARG A 1 124 ? 8.801 1.860 -8.072 1.00 98.19 124 ARG A N 1
ATOM 935 C CA . ARG A 1 124 ? 9.356 0.502 -8.227 1.00 98.19 124 ARG A CA 1
ATOM 936 C C . ARG A 1 124 ? 10.556 0.493 -9.171 1.00 98.19 124 ARG A C 1
ATOM 938 O O . ARG A 1 124 ? 11.549 -0.156 -8.861 1.00 98.19 124 ARG A O 1
ATOM 945 N N . THR A 1 125 ? 10.473 1.213 -10.291 1.00 97.56 125 THR A N 1
ATOM 946 C CA . THR A 1 125 ? 11.569 1.343 -11.261 1.00 97.56 125 THR A CA 1
ATOM 947 C C . THR A 1 125 ? 12.804 2.010 -10.661 1.00 97.56 125 THR A C 1
ATOM 949 O O . THR A 1 125 ? 13.907 1.594 -10.982 1.00 97.56 125 THR A O 1
ATOM 952 N N . ILE A 1 126 ? 12.642 3.014 -9.794 1.00 97.38 126 ILE A N 1
ATOM 953 C CA . ILE A 1 126 ? 13.776 3.671 -9.121 1.00 97.38 126 ILE A CA 1
ATOM 954 C C . ILE A 1 126 ? 14.424 2.741 -8.092 1.00 97.38 126 ILE A C 1
ATOM 956 O O . ILE A 1 126 ? 15.642 2.729 -7.952 1.00 97.38 126 ILE A O 1
ATOM 960 N N . LEU A 1 127 ? 13.609 2.001 -7.339 1.00 97.56 127 LEU A N 1
ATOM 961 C CA . LEU A 1 127 ? 14.090 1.170 -6.237 1.00 97.56 127 LEU A CA 1
ATOM 962 C C . LEU A 1 127 ? 14.698 -0.155 -6.704 1.00 97.56 127 LEU A C 1
ATOM 964 O O . LEU A 1 127 ? 15.552 -0.701 -6.014 1.00 97.56 127 LEU A O 1
ATOM 968 N N . SER A 1 128 ? 14.226 -0.696 -7.826 1.00 98.19 128 SER A N 1
ATOM 969 C CA . SER A 1 128 ? 14.591 -2.037 -8.285 1.00 98.19 128 SER A CA 1
ATOM 970 C C . SER A 1 128 ? 15.721 -2.013 -9.309 1.00 98.19 128 SER A C 1
ATOM 972 O O . SER A 1 128 ? 15.879 -1.048 -10.053 1.00 98.19 128 SER A O 1
ATOM 974 N N . ALA A 1 129 ? 16.470 -3.112 -9.385 1.00 97.69 129 ALA A N 1
ATOM 975 C CA . ALA A 1 129 ? 17.525 -3.294 -10.370 1.00 97.69 129 ALA A CA 1
ATOM 976 C C . ALA A 1 129 ? 16.996 -3.103 -11.801 1.00 97.69 129 ALA A C 1
ATOM 978 O O . ALA A 1 129 ? 15.949 -3.639 -12.185 1.00 97.69 129 ALA A O 1
ATOM 979 N N . GLY A 1 130 ? 17.742 -2.328 -12.589 1.00 96.06 130 GLY A N 1
ATOM 980 C CA . GLY A 1 130 ? 17.442 -2.092 -13.993 1.00 96.06 130 GLY A CA 1
ATOM 981 C C . GLY A 1 130 ? 17.834 -3.277 -14.884 1.00 96.06 130 GLY A C 1
ATOM 982 O O . GLY A 1 130 ? 18.482 -4.219 -14.427 1.00 96.06 130 GLY A O 1
ATOM 983 N N . PRO A 1 131 ? 17.498 -3.231 -16.186 1.00 93.50 131 PRO A N 1
ATOM 984 C CA . PRO A 1 131 ? 17.816 -4.312 -17.121 1.00 93.50 131 PRO A CA 1
ATOM 985 C C . PRO A 1 131 ? 19.313 -4.636 -17.231 1.00 93.50 131 PRO A C 1
ATOM 987 O O . PRO A 1 131 ? 19.663 -5.788 -17.457 1.00 93.50 131 PRO A O 1
ATOM 990 N N . SER A 1 132 ? 20.196 -3.644 -17.063 1.00 95.88 132 SER A N 1
ATOM 991 C CA . SER A 1 132 ? 21.654 -3.842 -17.093 1.00 95.88 132 SER A CA 1
ATOM 992 C C . SER A 1 132 ? 22.185 -4.608 -15.886 1.00 95.88 132 SER A C 1
ATOM 994 O O . SER A 1 132 ? 23.202 -5.285 -15.996 1.00 95.88 132 SER A O 1
ATOM 996 N N . ASP A 1 133 ? 21.487 -4.517 -14.755 1.00 95.75 133 ASP A N 1
ATOM 997 C CA . ASP A 1 133 ? 21.944 -5.039 -13.469 1.00 95.75 133 ASP A CA 1
ATOM 998 C C . ASP A 1 133 ? 21.179 -6.312 -13.087 1.00 95.75 133 ASP A C 1
ATOM 1000 O O . ASP A 1 133 ? 21.409 -6.877 -12.025 1.00 95.75 133 ASP A O 1
ATOM 1004 N N . ALA A 1 134 ? 20.269 -6.790 -13.943 1.00 93.69 134 ALA A N 1
ATOM 1005 C CA . ALA A 1 134 ? 19.374 -7.900 -13.626 1.00 93.69 134 ALA A CA 1
ATOM 1006 C C . ALA A 1 134 ? 20.118 -9.206 -13.305 1.00 93.69 134 ALA A C 1
ATOM 1008 O O . ALA A 1 134 ? 19.690 -9.971 -12.437 1.00 93.69 134 ALA A O 1
ATOM 1009 N N . GLU A 1 135 ? 21.258 -9.438 -13.958 1.00 94.12 135 GLU A N 1
ATOM 1010 C CA . GLU A 1 135 ? 22.106 -10.615 -13.737 1.00 94.12 135 GLU A CA 1
ATOM 1011 C C . GLU A 1 135 ? 23.100 -10.441 -12.581 1.00 94.12 135 GLU A C 1
ATOM 1013 O O . GLU A 1 135 ? 23.693 -11.425 -12.141 1.00 94.12 135 GLU A O 1
ATOM 1018 N N . HIS A 1 136 ? 23.260 -9.227 -12.043 1.00 96.56 136 HIS A N 1
ATOM 1019 C CA . HIS A 1 136 ? 24.144 -9.000 -10.903 1.00 96.56 136 HIS A CA 1
ATOM 1020 C C . HIS A 1 136 ? 23.630 -9.746 -9.664 1.00 96.56 136 HIS A C 1
ATOM 1022 O O . HIS A 1 136 ? 22.429 -9.798 -9.385 1.00 96.56 136 HIS A O 1
ATOM 1028 N N . GLU A 1 137 ? 24.554 -10.310 -8.890 1.00 94.44 137 GLU A N 1
ATOM 1029 C CA . GLU A 1 137 ? 24.243 -11.039 -7.652 1.00 94.44 137 GLU A CA 1
ATOM 1030 C C . GLU A 1 137 ? 23.569 -10.148 -6.594 1.00 94.44 137 GLU A C 1
ATOM 1032 O O . GLU A 1 137 ? 22.665 -10.582 -5.876 1.00 94.44 137 GLU A O 1
ATOM 1037 N N . ASP A 1 138 ? 23.924 -8.863 -6.587 1.00 95.88 138 ASP A N 1
ATOM 1038 C CA . ASP A 1 138 ? 23.376 -7.858 -5.679 1.00 95.88 138 ASP A CA 1
ATOM 1039 C C . ASP A 1 138 ? 22.078 -7.213 -6.177 1.00 95.88 138 ASP A C 1
ATOM 1041 O O . ASP A 1 138 ? 21.525 -6.355 -5.489 1.00 95.88 138 ASP A O 1
ATOM 1045 N N . ALA A 1 139 ? 21.545 -7.630 -7.331 1.00 97.94 139 ALA A N 1
ATOM 1046 C CA . ALA A 1 139 ? 20.271 -7.127 -7.833 1.00 97.94 139 ALA A CA 1
ATOM 1047 C C . ALA A 1 139 ? 19.164 -7.303 -6.783 1.00 97.94 139 ALA A C 1
ATOM 1049 O O . ALA A 1 139 ? 19.059 -8.348 -6.125 1.00 97.94 139 ALA A O 1
ATOM 1050 N N . LYS A 1 140 ? 18.339 -6.266 -6.612 1.00 98.38 140 LYS A N 1
ATOM 1051 C CA . LYS A 1 140 ? 17.191 -6.282 -5.702 1.00 98.38 140 LYS A CA 1
ATOM 1052 C C . LYS A 1 140 ? 15.951 -5.724 -6.378 1.00 98.38 140 LYS A C 1
ATOM 1054 O O . LYS A 1 140 ? 16.031 -4.760 -7.134 1.00 98.38 140 LYS A O 1
ATOM 1059 N N . TYR A 1 141 ? 14.811 -6.331 -6.081 1.00 98.62 141 TYR A N 1
ATOM 1060 C CA . TYR A 1 141 ? 13.503 -5.953 -6.611 1.00 98.62 141 TYR A CA 1
ATOM 1061 C C . TYR A 1 141 ? 12.501 -5.835 -5.474 1.00 98.62 141 TYR A C 1
ATOM 1063 O O . TYR A 1 141 ? 12.474 -6.692 -4.592 1.00 98.62 141 TYR A O 1
ATOM 1071 N N . PHE A 1 142 ? 11.678 -4.792 -5.497 1.00 98.75 142 PHE A N 1
ATOM 1072 C CA . PHE A 1 142 ? 10.863 -4.425 -4.343 1.00 98.75 142 PHE A CA 1
ATOM 1073 C C . PHE A 1 142 ? 9.378 -4.363 -4.680 1.00 98.75 142 PHE A C 1
ATOM 1075 O O . PHE A 1 142 ? 8.992 -3.852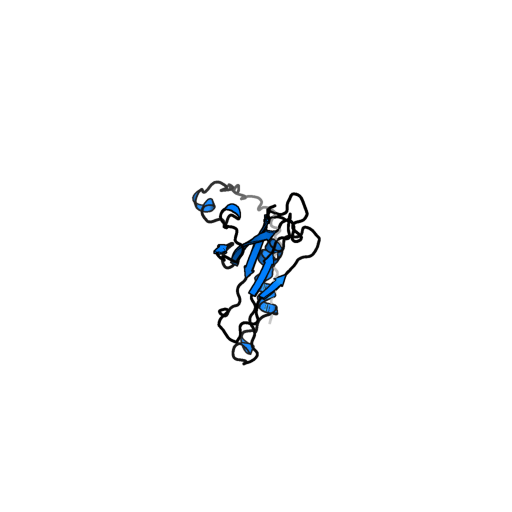 -5.735 1.00 98.75 142 PHE A O 1
ATOM 1082 N N . ASP A 1 143 ? 8.553 -4.827 -3.744 1.00 98.75 143 ASP A N 1
ATOM 1083 C CA . ASP A 1 143 ? 7.142 -4.457 -3.711 1.00 98.75 143 ASP A CA 1
ATOM 1084 C C . ASP A 1 143 ? 7.041 -2.974 -3.321 1.00 98.75 143 ASP A C 1
ATOM 1086 O O . ASP A 1 143 ? 7.751 -2.505 -2.427 1.00 98.75 143 ASP A O 1
ATOM 1090 N N . VAL A 1 144 ? 6.123 -2.233 -3.940 1.00 98.75 144 VAL A N 1
ATOM 1091 C CA . VAL A 1 144 ? 5.785 -0.862 -3.533 1.00 98.75 144 VAL A CA 1
ATOM 1092 C C . VAL A 1 144 ? 4.360 -0.846 -3.015 1.00 98.75 144 VAL A C 1
ATOM 1094 O O . VAL A 1 144 ? 3.415 -1.095 -3.763 1.00 98.75 144 VAL A O 1
ATOM 1097 N N . ILE A 1 145 ? 4.207 -0.542 -1.730 1.00 98.75 145 ILE A N 1
ATOM 1098 C CA . ILE A 1 145 ? 2.933 -0.614 -1.017 1.00 98.75 145 ILE A CA 1
ATOM 1099 C C . ILE A 1 145 ? 2.487 0.784 -0.608 1.00 98.75 145 ILE A C 1
ATOM 1101 O O . ILE A 1 145 ? 3.272 1.583 -0.107 1.00 98.75 145 ILE A O 1
ATOM 1105 N N . GLY A 1 146 ? 1.204 1.066 -0.786 1.00 98.50 146 GLY A N 1
ATOM 1106 C CA . GLY A 1 146 ? 0.542 2.262 -0.283 1.00 98.50 146 GLY A CA 1
ATOM 1107 C C . GLY A 1 146 ? -0.688 1.857 0.505 1.00 98.50 146 GLY A C 1
ATOM 1108 O O . GLY A 1 146 ? -1.340 0.864 0.188 1.00 98.50 146 GLY A O 1
ATOM 1109 N N . PHE A 1 147 ? -1.021 2.622 1.533 1.00 98.56 147 PHE A N 1
ATOM 1110 C CA . PHE A 1 147 ? -2.221 2.381 2.324 1.00 98.56 147 PHE A CA 1
ATOM 1111 C C . PHE A 1 147 ? -2.918 3.694 2.640 1.00 98.56 147 PHE A C 1
ATOM 1113 O O . PHE A 1 147 ? -2.280 4.745 2.732 1.00 98.56 147 PHE A O 1
ATOM 1120 N N . ASP A 1 148 ? -4.229 3.631 2.821 1.00 98.31 148 ASP A N 1
ATOM 1121 C CA . ASP A 1 148 ? -4.975 4.756 3.360 1.00 98.31 148 ASP A CA 1
ATOM 1122 C C . ASP A 1 148 ? -4.993 4.642 4.892 1.00 98.31 148 ASP A C 1
ATOM 1124 O O . ASP A 1 148 ? -5.461 3.629 5.420 1.00 98.31 148 ASP A O 1
ATOM 1128 N N . PRO A 1 149 ? -4.475 5.626 5.650 1.00 97.25 149 PRO A N 1
ATOM 1129 C CA . PRO A 1 149 ? -4.519 5.578 7.111 1.00 97.25 149 PRO A CA 1
ATOM 1130 C C . PRO A 1 149 ? -5.950 5.459 7.666 1.00 97.25 149 PRO A C 1
ATOM 1132 O O . PRO A 1 149 ? -6.939 5.645 6.959 1.00 97.25 149 PRO A O 1
ATOM 1135 N N . ARG A 1 150 ? -6.085 5.171 8.967 1.00 96.12 150 ARG A N 1
ATOM 1136 C CA . ARG A 1 150 ? -7.411 5.091 9.606 1.00 96.12 150 ARG A CA 1
ATOM 1137 C C . ARG A 1 150 ? -8.225 6.373 9.391 1.00 96.12 150 ARG A C 1
ATOM 1139 O O . ARG A 1 150 ? -7.701 7.470 9.569 1.00 96.12 150 ARG A O 1
ATOM 1146 N N . GLY A 1 151 ? -9.500 6.219 9.027 1.00 95.38 151 GLY A N 1
ATOM 1147 C CA . GLY A 1 151 ? -10.408 7.340 8.754 1.00 95.38 151 GLY A CA 1
ATOM 1148 C C . GLY A 1 151 ? -10.105 8.113 7.466 1.00 95.38 151 GLY A C 1
ATOM 1149 O O . GLY A 1 151 ? -10.620 9.213 7.286 1.00 95.38 151 GLY A O 1
ATOM 1150 N N . VAL A 1 152 ? -9.262 7.571 6.584 1.00 97.31 152 VAL A N 1
ATOM 1151 C CA . VAL A 1 152 ? -8.869 8.215 5.329 1.00 97.31 152 VAL A CA 1
ATOM 1152 C C . VAL A 1 152 ? -9.398 7.410 4.145 1.00 97.31 152 VAL A C 1
ATOM 1154 O O . VAL A 1 152 ? -9.128 6.219 4.031 1.00 97.31 152 VAL A O 1
ATOM 1157 N N . ASN A 1 153 ? -10.099 8.092 3.236 1.00 96.25 153 ASN A N 1
ATOM 1158 C CA . ASN A 1 153 ? -10.526 7.591 1.925 1.00 96.25 153 ASN A CA 1
ATOM 1159 C C . ASN A 1 153 ? -11.136 6.176 1.955 1.00 96.25 153 ASN A C 1
ATOM 1161 O O . ASN A 1 153 ? -12.289 6.028 2.348 1.00 96.25 153 ASN A O 1
ATOM 1165 N N . ASN A 1 154 ? -10.398 5.153 1.510 1.00 97.25 154 ASN A N 1
ATOM 1166 C CA . ASN A 1 154 ? -10.939 3.803 1.314 1.00 97.25 154 ASN A CA 1
ATOM 1167 C C . ASN A 1 154 ? -10.932 2.944 2.596 1.00 97.25 154 ASN A C 1
ATOM 1169 O O . ASN A 1 154 ? -11.535 1.862 2.624 1.00 97.25 154 ASN A O 1
ATOM 1173 N N . SER A 1 155 ? -10.262 3.417 3.651 1.00 97.81 155 SER A N 1
ATOM 1174 C CA . SER A 1 155 ? -10.227 2.775 4.967 1.00 97.81 155 SER A CA 1
ATOM 1175 C C . SER A 1 155 ? -11.483 3.093 5.774 1.00 97.81 155 SER A C 1
ATOM 1177 O O . SER A 1 155 ? -11.997 4.211 5.727 1.00 97.81 155 SER A O 1
ATOM 1179 N N . ARG A 1 156 ? -11.977 2.109 6.531 1.00 94.69 156 ARG A N 1
ATOM 1180 C CA . ARG A 1 156 ? -13.278 2.170 7.216 1.00 94.69 156 ARG A CA 1
ATOM 1181 C C . ARG A 1 156 ? -13.142 1.958 8.723 1.00 94.69 156 ARG A C 1
ATOM 1183 O O . ARG A 1 156 ? -12.244 1.219 9.132 1.00 94.69 156 ARG A O 1
ATOM 1190 N N . PRO A 1 157 ? -13.964 2.649 9.530 1.00 89.25 157 PRO A N 1
ATOM 1191 C CA . PRO A 1 157 ? -13.985 2.483 10.978 1.00 89.25 157 PRO A CA 1
ATOM 1192 C C . PRO A 1 157 ? -14.596 1.155 11.419 1.00 89.25 157 PRO A C 1
ATOM 1194 O O . PRO A 1 157 ? -15.367 0.560 10.632 1.00 89.25 157 PRO A O 1
#

pLDDT: mean 86.51, std 18.66, range [36.44, 98.75]

Radius of gyration: 26.63 Å; chains: 1; bounding box: 49×54×93 Å

Foldseek 3Di:
DDDDDDDDDDDDDPDDPDDDDPPPPPPDDPVVVVPADDLVPADEDCDFDWDDHPHQKTKHWHWDQPDPVLPDPRSVPIKIKIKIKDDWPDDPPDPQEPEEDEDDPDDQQDFQVVVCSVCVVVVQCVVFDDPVCPPPPNGHGYMYMGIRPGPHDSMGD

Organism: NCBI:txid574655